Protein AF-A0AAJ2PC59-F1 (afdb_monomer_lite)

pLDDT: mean 90.86, std 9.33, range [48.62, 98.31]

Secondary structure (DSSP, 8-state):
--TTSSEEEEEEE-SS-EEEEEEEGGGGGGGTT--TT--EEEEEEEEEETTEEEEEEEEEEE--HHHHHHHHHHHHHHHHHHHHHS----THHHHHHHHHHH-SSS-EEHHHHHHHH-S-HHHHHHHHHHHHHTTSEEEEETTEEEE--

Foldseek 3Di:
DDPVLAKDWDWDDLPPDIAIAIEGDPRSVQCPPDDPPFDKDFDFDWDDDPRHTHTHTPHMDGDDPVVSVVVVVVVVVVVVVVVVVPPLPQCLVVLLVVQVVPCPPFADAVVVVCVVPVDDPVSVVVSVVVCVVVQQWDDPDVRGIHGDD

Radius of gyration: 25.9 Å; chains: 1; bounding box: 59×26×62 Å

Sequence (149 aa):
ISEDMKYGFIVVNDITESIRVKFFNEDVELIKDLQKGDIVTVIGKVREYSGEIYVVGEAVSVVSFETELRRKKEAIEFIKKFSTTKKEVDYKQPILRFIKEMDDGNGVDIGKIIESFQIPLSFIDKAISELLEEKKIIEILPSVYKVNA

Structure (mmCIF, N/CA/C/O backbone):
data_AF-A0AAJ2PC59-F1
#
_entry.id   AF-A0AAJ2PC59-F1
#
loop_
_atom_site.group_PDB
_atom_site.id
_atom_site.type_symbol
_atom_site.label_atom_id
_atom_site.label_alt_id
_atom_site.label_comp_id
_atom_site.label_asym_id
_atom_site.label_entity_id
_atom_site.label_seq_id
_atom_site.pdbx_PDB_ins_code
_atom_site.Cartn_x
_atom_site.Cartn_y
_atom_site.Cartn_z
_atom_site.occupancy
_atom_site.B_iso_or_equiv
_atom_site.auth_seq_id
_atom_site.auth_comp_id
_atom_site.auth_asym_id
_atom_site.auth_atom_id
_atom_site.pdbx_PDB_model_num
ATOM 1 N N . ILE A 1 1 ? -21.974 0.003 12.532 1.00 90.19 1 ILE A N 1
ATOM 2 C CA . ILE A 1 1 ? -21.946 -1.252 13.318 1.00 90.19 1 ILE A CA 1
ATOM 3 C C . ILE A 1 1 ? -23.339 -1.875 13.222 1.00 90.19 1 ILE A C 1
ATOM 5 O O . ILE A 1 1 ? -24.291 -1.109 13.111 1.00 90.19 1 ILE A O 1
ATOM 9 N N . SER A 1 2 ? -23.457 -3.201 13.128 1.00 93.44 2 SER A N 1
ATOM 10 C CA . SER A 1 2 ? -24.741 -3.914 13.084 1.00 93.44 2 SER A CA 1
ATOM 11 C C . SER A 1 2 ? -25.448 -3.874 14.441 1.00 93.44 2 SER A C 1
ATOM 13 O O . SER A 1 2 ? -24.803 -3.721 15.473 1.00 93.44 2 SER A O 1
ATOM 15 N N . GLU A 1 3 ? -26.775 -4.026 14.450 1.00 90.50 3 GLU A N 1
ATOM 16 C CA . GLU A 1 3 ? -27.579 -3.985 15.685 1.00 90.50 3 GLU A CA 1
ATOM 17 C C . GLU A 1 3 ? -27.216 -5.098 16.678 1.00 90.50 3 GLU A C 1
ATOM 19 O O . GLU A 1 3 ? -27.266 -4.896 17.886 1.00 90.50 3 GLU A O 1
ATOM 24 N N . ASP A 1 4 ? -26.811 -6.265 16.175 1.00 92.75 4 ASP A N 1
ATOM 25 C CA . ASP A 1 4 ? -26.402 -7.416 16.983 1.00 92.75 4 ASP A CA 1
ATOM 26 C C . ASP A 1 4 ? -24.939 -7.356 17.452 1.00 92.75 4 ASP A C 1
ATOM 28 O O . ASP A 1 4 ? -24.463 -8.310 18.067 1.00 92.75 4 ASP A O 1
ATOM 32 N N . MET A 1 5 ? -24.221 -6.267 17.144 1.00 91.50 5 MET A N 1
ATOM 33 C CA . MET A 1 5 ? -22.796 -6.070 17.440 1.00 91.50 5 MET A CA 1
ATOM 34 C C . MET A 1 5 ? -21.875 -7.171 16.885 1.00 91.50 5 MET A C 1
ATOM 36 O O . MET A 1 5 ? -20.722 -7.266 17.289 1.00 91.50 5 MET A O 1
ATOM 40 N N . LYS A 1 6 ? -22.335 -7.993 15.930 1.00 95.06 6 LYS A N 1
ATOM 41 C CA . LYS A 1 6 ? -21.512 -9.057 15.325 1.00 95.06 6 LYS A CA 1
ATOM 42 C C . LYS A 1 6 ? -20.738 -8.613 14.099 1.00 95.06 6 LYS A C 1
ATOM 44 O O . LYS A 1 6 ? -19.865 -9.343 13.632 1.00 95.06 6 LYS A O 1
ATOM 49 N N . TYR A 1 7 ? -21.063 -7.454 13.541 1.00 97.12 7 TYR A N 1
ATOM 50 C CA . TYR A 1 7 ? -20.392 -6.940 12.363 1.00 97.12 7 TYR A CA 1
ATOM 51 C C . TYR A 1 7 ? -20.225 -5.427 12.424 1.00 97.12 7 TYR A C 1
ATOM 53 O O . TYR A 1 7 ? -21.150 -4.655 12.673 1.00 97.12 7 TYR A O 1
ATOM 61 N N . GLY A 1 8 ? -19.023 -4.976 12.111 1.00 97.12 8 GLY A N 1
ATOM 62 C CA . GLY A 1 8 ? -18.695 -3.570 12.008 1.00 97.12 8 GLY A CA 1
ATOM 63 C C . GLY A 1 8 ? -17.683 -3.355 10.904 1.00 97.12 8 GLY A C 1
ATOM 64 O O . GLY A 1 8 ? -16.930 -4.252 10.536 1.00 97.12 8 GLY A O 1
ATOM 65 N N . PHE A 1 9 ? -17.662 -2.152 10.348 1.00 97.88 9 PHE A N 1
ATOM 66 C CA . PHE A 1 9 ? -16.562 -1.755 9.493 1.00 97.88 9 PHE A CA 1
ATOM 67 C C . PHE A 1 9 ? -16.304 -0.264 9.626 1.00 97.88 9 PHE A C 1
ATOM 69 O O . PHE A 1 9 ? -17.222 0.515 9.893 1.00 97.88 9 PHE A O 1
ATOM 76 N N . ILE A 1 10 ? -15.056 0.108 9.378 1.00 98.00 10 ILE A N 1
ATOM 77 C CA . ILE A 1 10 ? -14.641 1.484 9.126 1.00 98.00 10 ILE A CA 1
ATOM 78 C C . ILE A 1 10 ? -14.068 1.572 7.712 1.00 98.00 10 ILE A C 1
ATOM 80 O O . ILE A 1 10 ? -13.690 0.563 7.109 1.00 98.00 10 ILE A O 1
ATOM 84 N N . VAL A 1 11 ? -14.024 2.784 7.171 1.00 97.69 11 VAL A N 1
ATOM 85 C CA . VAL A 1 11 ? -13.357 3.078 5.901 1.00 97.69 11 VAL A CA 1
ATOM 86 C C . VAL A 1 11 ? -12.161 3.957 6.221 1.00 97.69 11 VAL A C 1
ATOM 88 O O . VAL A 1 11 ? -12.331 5.040 6.776 1.00 97.69 11 VAL A O 1
ATOM 91 N N . VAL A 1 12 ? -10.967 3.472 5.898 1.00 96.94 12 VAL A N 1
ATOM 92 C CA . VAL A 1 12 ? -9.705 4.180 6.135 1.00 96.94 12 VAL A CA 1
ATOM 93 C C . VAL A 1 12 ? -9.196 4.704 4.803 1.00 96.94 12 VAL A C 1
ATOM 95 O O . VAL A 1 12 ? -9.212 3.973 3.817 1.00 96.94 12 VAL A O 1
ATOM 98 N N . ASN A 1 13 ? -8.758 5.960 4.777 1.00 94.88 13 ASN A N 1
ATOM 99 C CA . ASN A 1 13 ? -8.189 6.608 3.600 1.00 94.88 13 ASN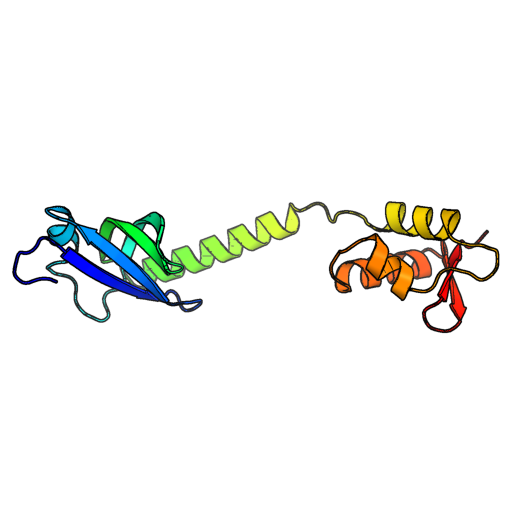 A CA 1
ATOM 100 C C . ASN A 1 13 ? -6.842 7.233 3.979 1.00 94.88 13 ASN A C 1
ATOM 102 O O . ASN A 1 13 ? -6.781 8.063 4.886 1.00 94.88 13 ASN A O 1
ATOM 106 N N . ASP A 1 14 ? -5.778 6.831 3.287 1.00 91.25 14 ASP A N 1
ATOM 107 C CA . ASP A 1 14 ? -4.406 7.298 3.521 1.00 91.25 14 ASP A CA 1
ATOM 108 C C . ASP A 1 14 ? -3.926 8.355 2.502 1.00 91.25 14 ASP A C 1
ATOM 110 O O . ASP A 1 14 ? -2.771 8.799 2.560 1.00 91.25 14 ASP A O 1
ATOM 114 N N . ILE A 1 15 ? -4.848 8.826 1.650 1.00 87.19 15 ILE A N 1
ATOM 115 C CA . ILE A 1 15 ? -4.714 9.714 0.480 1.00 87.19 15 ILE A CA 1
ATOM 116 C C . ILE A 1 15 ? -4.428 8.964 -0.833 1.00 87.19 15 ILE A C 1
ATOM 118 O O . ILE A 1 15 ? -4.656 9.527 -1.903 1.00 87.19 15 ILE A O 1
ATOM 122 N N . THR A 1 16 ? -3.992 7.702 -0.795 1.00 86.44 16 THR A N 1
ATOM 123 C CA . THR A 1 16 ? -3.781 6.911 -2.021 1.00 86.44 16 THR A CA 1
ATOM 124 C C . THR A 1 16 ? -5.079 6.272 -2.493 1.00 86.44 16 THR A C 1
ATOM 126 O O . THR A 1 16 ? -5.488 6.462 -3.637 1.00 86.44 16 THR A O 1
ATOM 129 N N . GLU A 1 17 ? -5.769 5.588 -1.586 1.00 91.44 17 GLU A N 1
ATOM 130 C CA . GLU A 1 17 ? -7.059 4.958 -1.823 1.00 91.44 17 GLU A CA 1
ATOM 131 C C . GLU A 1 17 ? -7.809 4.804 -0.492 1.00 91.44 17 GLU A C 1
ATOM 133 O O . GLU A 1 17 ? -7.276 5.053 0.592 1.00 91.44 17 GLU A O 1
ATOM 138 N N . SER A 1 18 ? -9.085 4.433 -0.563 1.00 95.31 18 SER A N 1
ATOM 139 C CA . SER A 1 18 ? -9.864 4.056 0.614 1.00 95.31 18 SER A CA 1
ATOM 140 C C . SER A 1 18 ? -10.026 2.545 0.678 1.00 95.31 18 SER A C 1
ATOM 142 O O . SER A 1 18 ? -10.411 1.929 -0.310 1.00 95.31 18 SER A O 1
ATOM 144 N N . ILE A 1 19 ? -9.821 1.956 1.854 1.00 97.31 19 ILE A N 1
ATOM 145 C CA . ILE A 1 19 ? -10.034 0.526 2.084 1.00 97.31 19 ILE A CA 1
ATOM 146 C C . ILE A 1 19 ? -11.016 0.296 3.229 1.00 97.31 19 ILE A C 1
ATOM 148 O O . ILE A 1 19 ? -11.043 1.024 4.227 1.00 97.31 19 ILE A O 1
ATOM 152 N N . ARG A 1 20 ? -11.847 -0.739 3.084 1.00 98.00 20 ARG A N 1
ATOM 153 C CA . ARG A 1 20 ? -12.757 -1.175 4.140 1.00 98.00 20 ARG A CA 1
ATOM 154 C C . ARG A 1 20 ? -12.012 -2.079 5.117 1.00 98.00 20 ARG A C 1
ATOM 156 O O . ARG A 1 20 ? -11.432 -3.089 4.721 1.00 98.00 20 ARG A O 1
ATOM 163 N N . VAL A 1 21 ? -12.096 -1.747 6.399 1.00 98.31 21 VAL A N 1
ATOM 164 C CA . VAL A 1 21 ? -11.617 -2.599 7.488 1.00 98.31 21 VAL A CA 1
ATOM 165 C C . VAL A 1 21 ? -12.834 -3.183 8.191 1.00 98.31 21 VAL A C 1
ATOM 167 O O . VAL A 1 21 ? -13.635 -2.436 8.750 1.00 98.31 21 VAL A O 1
ATOM 170 N N . LYS A 1 22 ? -13.000 -4.503 8.113 1.00 98.19 22 LYS A N 1
ATOM 171 C CA . LYS A 1 22 ? -14.128 -5.261 8.664 1.00 98.19 22 LYS A CA 1
ATOM 172 C C . LYS A 1 22 ? -13.736 -5.889 10.005 1.00 98.19 22 LYS A C 1
ATOM 174 O O . LYS A 1 22 ? -12.629 -6.406 10.142 1.00 98.19 22 LYS A O 1
ATOM 179 N N . PHE A 1 23 ? -14.671 -5.869 10.944 1.00 98.06 23 PHE A N 1
ATOM 180 C CA . PHE A 1 23 ? -14.572 -6.423 12.294 1.00 98.06 23 PHE A CA 1
ATOM 181 C C . PHE A 1 23 ? -15.765 -7.346 12.524 1.00 98.06 23 PHE A C 1
ATOM 183 O O . PHE A 1 23 ? -16.880 -7.042 12.081 1.00 98.06 23 PHE A O 1
ATOM 190 N N . PHE A 1 24 ? -15.528 -8.470 13.190 1.00 96.62 24 PHE A N 1
ATOM 191 C CA . PHE A 1 24 ? -16.528 -9.510 13.405 1.00 96.62 24 PHE A CA 1
ATOM 192 C C . PHE A 1 24 ? -16.611 -9.861 14.888 1.00 96.62 24 PHE A C 1
ATOM 194 O O . PHE A 1 24 ? -15.594 -9.882 15.571 1.00 96.62 24 PHE A O 1
ATOM 201 N N . ASN A 1 25 ? -17.814 -10.186 15.357 1.00 95.88 25 ASN A N 1
ATOM 202 C CA . ASN A 1 25 ? -18.089 -10.591 16.736 1.00 95.88 25 ASN A CA 1
ATOM 203 C C . ASN A 1 25 ? -17.476 -9.613 17.759 1.00 95.88 25 ASN A C 1
ATOM 205 O O . ASN A 1 25 ? -17.695 -8.409 17.662 1.00 95.88 25 ASN A O 1
ATOM 209 N N . GLU A 1 26 ? -16.705 -10.116 18.722 1.00 94.94 26 GLU A N 1
ATOM 210 C CA . GLU A 1 26 ? -16.058 -9.328 19.769 1.00 94.94 26 GLU A CA 1
ATOM 211 C C . GLU A 1 26 ? -15.141 -8.213 19.240 1.00 94.94 26 GLU A C 1
ATOM 213 O O . GLU A 1 26 ? -15.031 -7.171 19.885 1.00 94.94 26 GLU A O 1
ATOM 218 N N . ASP A 1 27 ? -14.552 -8.356 18.046 1.00 96.44 27 ASP A N 1
ATOM 219 C CA . ASP A 1 27 ? -13.639 -7.353 17.482 1.00 96.44 27 ASP A CA 1
ATOM 220 C C . ASP A 1 27 ? -14.358 -6.052 17.095 1.00 96.44 27 ASP A C 1
ATOM 222 O O . ASP A 1 27 ? -13.724 -5.014 16.895 1.00 96.44 27 ASP A O 1
ATOM 226 N N . VAL A 1 28 ? -15.691 -6.068 17.005 1.00 97.06 28 VAL A N 1
ATOM 227 C CA . VAL A 1 28 ? -16.501 -4.862 16.779 1.00 97.06 28 VAL A CA 1
ATOM 228 C C . VAL A 1 28 ? -16.316 -3.845 17.912 1.00 97.06 28 VAL A C 1
ATOM 230 O O . VAL A 1 28 ? -16.382 -2.637 17.673 1.00 97.06 28 VAL A O 1
ATOM 233 N N . GLU A 1 29 ? -16.001 -4.307 19.123 1.00 95.81 29 GLU A N 1
ATOM 234 C CA . GLU A 1 29 ? -15.703 -3.444 20.269 1.00 95.81 29 GLU A CA 1
ATOM 235 C C . GLU A 1 29 ? -14.463 -2.564 20.047 1.00 95.81 29 GLU A C 1
ATOM 237 O O . GLU A 1 29 ? -14.377 -1.484 20.626 1.00 95.81 29 GLU A O 1
ATOM 242 N N . LEU A 1 30 ? -13.533 -2.955 19.165 1.00 96.44 30 LEU A N 1
ATOM 243 C CA . LEU A 1 30 ? -12.330 -2.169 18.853 1.00 96.44 30 LEU A CA 1
ATOM 244 C C . LEU A 1 30 ? -12.641 -0.834 18.165 1.00 96.44 30 LEU A C 1
ATOM 246 O O . LEU A 1 30 ? -11.789 0.054 18.128 1.00 96.44 30 LEU A O 1
ATOM 250 N N . ILE A 1 31 ? -13.838 -0.699 17.590 1.00 97.19 31 ILE A N 1
ATOM 251 C CA . ILE A 1 31 ? -14.233 0.470 16.800 1.00 97.19 31 ILE A CA 1
ATOM 252 C C . ILE A 1 31 ? -15.451 1.209 17.358 1.00 97.19 31 ILE A C 1
ATOM 254 O O . ILE A 1 31 ? -15.902 2.165 16.730 1.00 97.19 31 ILE A O 1
ATOM 258 N N . LYS A 1 32 ? -16.002 0.791 18.506 1.00 95.31 32 LYS A N 1
ATOM 259 C CA . LYS A 1 32 ? -17.259 1.358 19.030 1.00 95.31 32 LYS A CA 1
ATOM 260 C C . LYS A 1 32 ? -17.175 2.854 19.345 1.00 95.31 32 LYS A C 1
ATOM 262 O O . LYS A 1 32 ? -18.156 3.566 19.163 1.00 95.31 32 LYS A O 1
ATOM 267 N N . ASP A 1 33 ? -16.005 3.304 19.797 1.00 95.75 33 ASP A N 1
ATOM 268 C CA . ASP A 1 33 ? -15.775 4.668 20.281 1.00 95.75 33 ASP A CA 1
ATOM 269 C C . ASP A 1 33 ? -15.151 5.560 19.197 1.00 95.75 33 ASP A C 1
ATOM 271 O O . ASP A 1 33 ? -14.924 6.747 19.428 1.00 95.75 33 ASP A O 1
ATOM 275 N N . LEU A 1 34 ? -14.875 5.004 18.011 1.00 97.06 34 LEU A N 1
ATOM 276 C CA . LEU A 1 34 ? -14.297 5.758 16.905 1.00 97.06 34 LEU A CA 1
ATOM 277 C C . LEU A 1 34 ? -15.310 6.725 16.307 1.00 97.06 34 LEU A C 1
ATOM 279 O O . LEU A 1 34 ? -16.472 6.393 16.058 1.00 97.06 34 LEU A O 1
ATOM 283 N N . GLN A 1 35 ? -14.822 7.912 15.982 1.00 96.38 35 GLN A N 1
ATOM 284 C CA . GLN A 1 35 ? -15.581 8.967 15.344 1.00 96.38 35 GLN A CA 1
ATOM 285 C C . GLN A 1 35 ? -15.062 9.236 13.934 1.00 96.38 35 GLN A C 1
ATOM 287 O O . GLN A 1 35 ? -13.905 9.002 13.576 1.00 96.38 35 GLN A O 1
ATOM 292 N N . LYS A 1 36 ? -15.948 9.759 13.083 1.00 96.12 36 LYS A N 1
ATOM 293 C CA . LYS A 1 36 ? -15.548 10.196 11.747 1.00 96.12 36 LYS A CA 1
ATOM 294 C C . LYS A 1 36 ? -14.548 11.348 11.878 1.00 96.12 36 LYS A C 1
ATOM 296 O O . LYS A 1 36 ? -14.888 12.391 12.424 1.00 96.12 36 LYS A O 1
ATOM 301 N N . GLY A 1 37 ? -13.370 11.176 11.286 1.00 95.56 37 GLY A N 1
ATOM 302 C CA . GLY A 1 37 ? -12.281 12.153 11.340 1.00 95.56 37 GLY A CA 1
ATOM 303 C C . GLY A 1 37 ? -11.126 11.730 12.243 1.00 95.56 37 GLY A C 1
ATOM 304 O O . GLY A 1 37 ? -10.055 12.323 12.135 1.00 95.56 37 GLY A O 1
ATOM 305 N N . ASP A 1 38 ? -11.303 10.686 13.057 1.00 97.31 38 ASP A N 1
ATOM 306 C CA . ASP A 1 38 ? -10.204 10.117 13.829 1.00 97.31 38 ASP A CA 1
ATOM 307 C C . ASP A 1 38 ? -9.110 9.594 12.898 1.00 97.31 38 ASP A C 1
ATOM 309 O O . ASP A 1 38 ? -9.365 8.874 11.927 1.00 97.31 38 ASP A O 1
ATOM 313 N N . ILE A 1 39 ? -7.867 9.946 13.219 1.00 96.75 39 ILE A N 1
ATOM 314 C CA . ILE A 1 39 ? -6.693 9.367 12.576 1.00 96.75 39 ILE A CA 1
ATOM 315 C C . ILE A 1 39 ? -6.397 8.073 13.316 1.00 96.75 39 ILE A C 1
ATOM 317 O O . ILE A 1 39 ? -6.171 8.081 14.525 1.00 96.75 39 ILE A O 1
ATOM 321 N N . VAL A 1 40 ? -6.409 6.956 12.599 1.00 96.81 40 VAL A N 1
ATOM 322 C CA . VAL A 1 40 ? -6.291 5.631 13.208 1.00 96.81 40 VAL A CA 1
ATOM 323 C C . VAL A 1 40 ? -5.114 4.851 12.646 1.00 96.81 40 VAL A C 1
ATOM 325 O O . VAL A 1 40 ? -4.788 4.929 11.465 1.00 96.81 40 VAL A O 1
ATOM 328 N N . THR A 1 41 ? -4.494 4.048 13.504 1.00 95.88 41 THR A N 1
ATOM 329 C CA . THR A 1 41 ? -3.655 2.923 13.087 1.00 95.88 41 THR A CA 1
ATOM 330 C C . THR A 1 41 ? -4.508 1.673 13.093 1.00 95.88 41 THR A C 1
ATOM 332 O O . THR A 1 41 ? -5.172 1.401 14.089 1.00 95.88 41 THR A O 1
ATOM 335 N N . VAL A 1 42 ? -4.444 0.891 12.020 1.00 96.69 42 VAL A N 1
ATOM 336 C CA . VAL A 1 42 ? -5.115 -0.405 11.928 1.00 96.69 42 VAL A CA 1
ATOM 337 C C . VAL A 1 42 ? -4.070 -1.488 11.696 1.00 96.69 42 VAL A C 1
ATOM 339 O O . VAL A 1 42 ? -3.220 -1.356 10.818 1.00 96.69 42 VAL A O 1
ATOM 342 N N . ILE A 1 43 ? -4.153 -2.566 12.468 1.00 97.50 43 ILE A N 1
ATOM 343 C CA . ILE A 1 43 ? -3.436 -3.818 12.219 1.00 97.50 43 ILE A CA 1
ATOM 344 C C . ILE A 1 43 ? -4.476 -4.857 11.832 1.00 97.50 43 ILE A C 1
ATOM 346 O O . ILE A 1 43 ? -5.526 -4.952 12.465 1.00 97.50 43 ILE A O 1
ATOM 350 N N . GLY A 1 44 ? -4.197 -5.625 10.786 1.00 97.50 44 GLY A N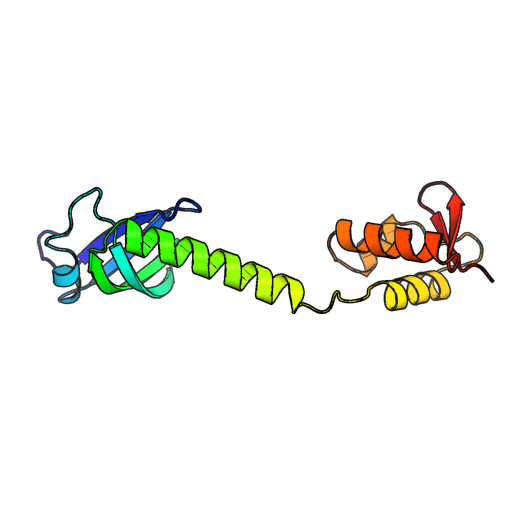 1
ATOM 351 C CA . GLY A 1 44 ? -5.120 -6.642 10.321 1.00 97.50 44 GLY A CA 1
ATOM 352 C C . GLY A 1 44 ? -4.581 -7.457 9.158 1.00 97.50 44 GLY A C 1
ATOM 353 O O . GLY A 1 44 ? -3.459 -7.261 8.689 1.00 97.50 44 GLY A O 1
ATOM 354 N N . LYS A 1 45 ? -5.414 -8.378 8.679 1.00 98.00 45 LYS A N 1
ATOM 355 C CA . LYS A 1 45 ? -5.094 -9.290 7.577 1.00 98.00 45 LYS A CA 1
ATOM 356 C C . LYS A 1 45 ? -5.820 -8.864 6.312 1.00 98.00 45 LYS A C 1
ATOM 358 O O . LYS A 1 45 ? -7.044 -8.748 6.316 1.00 98.00 45 LYS A O 1
ATOM 363 N N . VAL A 1 46 ? -5.075 -8.695 5.223 1.00 98.00 46 VAL A N 1
ATOM 364 C CA . VAL A 1 46 ? -5.654 -8.475 3.892 1.00 98.00 46 VAL A CA 1
ATOM 365 C C . VAL A 1 46 ? -6.388 -9.741 3.451 1.00 98.00 46 VAL A C 1
ATOM 367 O O . VAL A 1 46 ? -5.888 -10.858 3.613 1.00 98.00 46 VAL A O 1
ATOM 370 N N . ARG A 1 47 ? -7.593 -9.569 2.918 1.00 97.56 47 ARG A N 1
ATOM 371 C CA . ARG A 1 47 ? -8.450 -10.624 2.384 1.00 97.56 47 ARG A CA 1
ATOM 372 C C . ARG A 1 47 ? -9.065 -10.162 1.072 1.00 97.56 47 ARG A C 1
ATOM 374 O O . ARG A 1 47 ? -9.236 -8.968 0.847 1.00 97.56 47 ARG A O 1
ATOM 381 N N . GLU A 1 48 ? -9.439 -11.130 0.251 1.00 97.06 48 GLU A N 1
ATOM 382 C CA . GLU A 1 48 ? -10.230 -10.911 -0.950 1.00 97.06 48 GLU A CA 1
ATOM 383 C C . GLU A 1 48 ? -11.445 -11.835 -0.910 1.00 97.06 48 GLU A C 1
ATOM 385 O O . GLU A 1 48 ? -11.324 -13.022 -0.596 1.00 97.06 48 GLU A O 1
ATOM 390 N N . TYR A 1 49 ? -12.623 -11.291 -1.196 1.00 94.25 49 TYR A N 1
ATOM 391 C CA . TYR A 1 49 ? -13.838 -12.082 -1.332 1.00 94.25 49 TYR A CA 1
ATOM 392 C C . TYR A 1 49 ? -14.751 -11.460 -2.378 1.00 94.25 49 TYR A C 1
ATOM 394 O O . TYR A 1 49 ? -15.087 -10.282 -2.288 1.00 94.25 49 TYR A O 1
ATOM 402 N N . SER A 1 50 ? -15.177 -12.262 -3.357 1.00 95.19 50 SER A N 1
ATOM 403 C CA . SER A 1 50 ? -16.051 -11.811 -4.452 1.00 95.19 50 SER A CA 1
ATOM 404 C C . SER A 1 50 ? -15.532 -10.549 -5.169 1.00 95.19 50 SER A C 1
ATOM 406 O O . SER A 1 50 ? -16.315 -9.674 -5.526 1.00 95.19 50 SER A O 1
ATOM 408 N N . GLY A 1 51 ? -14.209 -10.440 -5.344 1.00 94.62 51 GLY A N 1
ATOM 409 C CA . GLY A 1 51 ? -13.545 -9.302 -5.991 1.00 94.62 51 GLY A CA 1
ATOM 410 C C . GLY A 1 51 ? -13.366 -8.052 -5.117 1.00 94.62 51 GLY A C 1
ATOM 411 O O . GLY A 1 51 ? -12.785 -7.076 -5.580 1.00 94.62 51 GLY A O 1
ATOM 412 N N . GLU A 1 52 ? -13.827 -8.051 -3.862 1.00 95.38 52 GLU A N 1
ATOM 413 C CA . GLU A 1 52 ? -13.530 -6.978 -2.905 1.00 95.38 52 GLU A CA 1
ATOM 414 C C . GLU A 1 52 ? -12.250 -7.312 -2.131 1.00 95.38 52 GLU A C 1
ATOM 416 O O . GLU A 1 52 ? -12.207 -8.319 -1.418 1.00 95.38 52 GLU A O 1
ATOM 421 N N . ILE A 1 53 ? -11.243 -6.436 -2.207 1.00 97.50 53 ILE A N 1
ATOM 422 C CA . ILE A 1 53 ? -10.080 -6.450 -1.310 1.00 97.50 53 ILE A CA 1
ATOM 423 C C . ILE A 1 53 ? -10.423 -5.638 -0.058 1.00 97.50 53 ILE A C 1
ATOM 425 O O . ILE A 1 53 ? -10.827 -4.478 -0.138 1.00 97.50 53 ILE A O 1
ATOM 429 N N . TYR A 1 54 ? -10.264 -6.244 1.114 1.00 97.50 54 TYR A N 1
ATOM 430 C CA . TYR A 1 54 ? -10.545 -5.611 2.401 1.00 97.50 54 TYR A CA 1
ATOM 431 C C . TYR A 1 54 ? -9.561 -6.085 3.471 1.00 97.50 54 TYR A C 1
ATOM 433 O O . TYR A 1 54 ? -8.825 -7.056 3.291 1.00 97.50 54 TYR A O 1
ATOM 441 N N . VAL A 1 55 ? -9.559 -5.408 4.616 1.00 98.25 55 VAL A N 1
ATOM 442 C CA . VAL A 1 55 ? -8.769 -5.810 5.786 1.00 98.25 55 VAL A CA 1
ATOM 443 C C . VAL A 1 55 ? -9.704 -6.378 6.845 1.00 98.25 55 VAL A C 1
ATOM 445 O O . VAL A 1 55 ? -10.737 -5.786 7.137 1.00 98.25 55 VAL A O 1
ATOM 448 N N . VAL A 1 56 ? -9.352 -7.518 7.433 1.00 98.31 56 VAL A N 1
ATOM 449 C CA . VAL A 1 56 ? -9.937 -7.976 8.701 1.00 98.31 56 VAL A CA 1
ATOM 450 C C . VAL A 1 56 ? -9.109 -7.362 9.817 1.00 98.31 56 VAL A C 1
ATOM 452 O O . VAL A 1 56 ? -7.929 -7.696 9.937 1.00 98.31 56 VAL A O 1
ATOM 455 N N . GLY A 1 57 ? -9.688 -6.421 10.559 1.00 97.75 57 GLY A N 1
ATOM 456 C CA . GLY A 1 57 ? -8.986 -5.712 11.625 1.00 97.75 57 GLY A CA 1
ATOM 457 C C . GLY A 1 57 ? -8.795 -6.592 12.860 1.00 97.75 57 GLY A C 1
ATOM 458 O O . GLY A 1 57 ? -9.717 -7.285 13.265 1.00 97.75 57 GLY A O 1
ATOM 459 N N . GLU A 1 58 ? -7.599 -6.546 13.441 1.00 97.31 58 GLU A N 1
ATOM 460 C CA . GLU A 1 58 ? -7.211 -7.258 14.670 1.00 97.31 58 GLU A CA 1
ATOM 461 C C . GLU A 1 58 ? -6.839 -6.280 15.797 1.00 97.31 58 GLU A C 1
ATOM 463 O O . GLU A 1 58 ? -6.931 -6.612 16.974 1.00 97.31 58 GLU A O 1
ATOM 468 N N . ALA A 1 59 ? -6.419 -5.058 15.454 1.00 96.81 59 ALA A N 1
ATOM 469 C CA . ALA A 1 59 ? -6.229 -3.978 16.415 1.00 96.81 59 ALA A CA 1
ATOM 470 C C . ALA A 1 59 ? -6.461 -2.617 15.755 1.00 96.81 59 ALA A C 1
ATOM 472 O O . ALA A 1 59 ? -6.082 -2.404 14.599 1.00 96.81 59 ALA A O 1
ATOM 473 N N . VAL A 1 60 ? -7.038 -1.683 16.512 1.00 97.38 60 VAL A N 1
ATOM 474 C CA . VAL A 1 60 ? -7.211 -0.287 16.099 1.00 97.38 60 VAL A CA 1
ATOM 475 C C . VAL A 1 60 ? -6.816 0.635 17.240 1.00 97.38 60 VAL A C 1
ATOM 477 O O . VAL A 1 60 ? -7.134 0.372 18.397 1.00 97.38 60 VAL A O 1
ATOM 480 N N . SER A 1 61 ? -6.120 1.720 16.922 1.00 96.62 61 SER A N 1
ATOM 481 C CA . SER A 1 61 ? -5.838 2.787 17.879 1.00 96.62 61 SER A CA 1
ATOM 482 C C . SER A 1 61 ? -5.955 4.154 17.227 1.00 96.62 61 SER A C 1
ATOM 484 O O . SER A 1 61 ? -5.492 4.356 16.103 1.00 96.62 61 SER A O 1
ATOM 486 N N . VAL A 1 62 ? -6.550 5.107 17.945 1.00 97.31 62 VAL A N 1
ATOM 487 C CA . VAL A 1 62 ? -6.514 6.522 17.561 1.00 97.31 62 VAL A CA 1
ATOM 488 C C . VAL A 1 62 ? -5.098 7.047 17.783 1.00 97.31 62 VAL A C 1
ATOM 490 O O . VAL A 1 62 ? -4.467 6.760 18.802 1.00 97.31 62 VAL A O 1
ATOM 493 N N . VAL A 1 63 ? -4.580 7.801 16.820 1.00 96.56 63 VAL A N 1
ATOM 494 C CA . VAL A 1 63 ? -3.240 8.390 16.856 1.00 96.56 63 VAL A CA 1
ATOM 495 C C . VAL A 1 63 ? -3.284 9.878 16.539 1.00 96.56 63 VAL A C 1
ATOM 497 O O . VAL A 1 63 ? -4.238 10.387 15.957 1.00 96.56 63 VAL A O 1
ATOM 500 N N . SER A 1 64 ? -2.230 10.590 16.930 1.00 96.19 64 SER A N 1
ATOM 501 C CA . SER A 1 64 ? -2.104 12.015 16.642 1.00 96.19 64 SER A CA 1
ATOM 502 C C . SER A 1 64 ? -1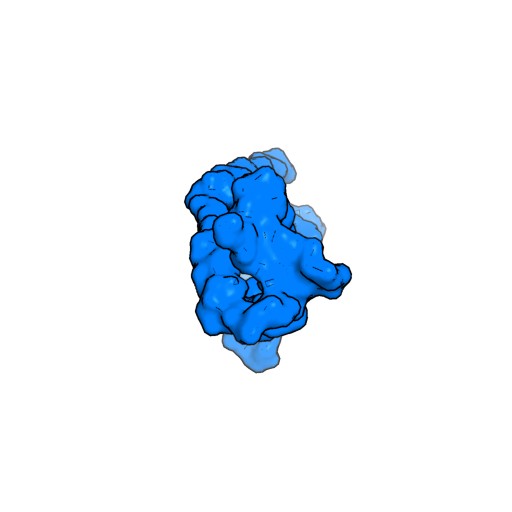.665 12.273 15.196 1.00 96.19 64 SER A C 1
ATOM 504 O O . SER A 1 64 ? -1.033 11.426 14.553 1.00 96.19 64 SER A O 1
ATOM 506 N N . PHE A 1 65 ? -1.935 13.481 14.702 1.00 93.69 65 PHE A N 1
ATOM 507 C CA . PHE A 1 65 ? -1.499 13.918 13.375 1.00 93.69 65 PHE A CA 1
ATOM 508 C C . PHE A 1 65 ? 0.031 13.891 13.219 1.00 93.69 65 PHE A C 1
ATOM 510 O O . PHE A 1 65 ? 0.544 13.486 12.177 1.00 93.69 65 PHE A O 1
ATOM 517 N N . GLU A 1 66 ? 0.781 14.255 14.262 1.00 95.50 66 GLU A N 1
ATOM 518 C CA . GLU A 1 66 ? 2.248 14.225 14.256 1.00 95.50 66 GLU A CA 1
ATOM 519 C C . GLU A 1 66 ? 2.783 12.800 14.073 1.00 95.50 66 GLU A C 1
ATOM 521 O O . GLU A 1 66 ? 3.776 12.588 13.373 1.00 95.50 66 GLU A O 1
ATOM 526 N N . THR A 1 67 ? 2.110 11.815 14.677 1.00 93.94 67 THR A N 1
ATOM 527 C CA . THR A 1 67 ? 2.468 10.399 14.536 1.00 93.94 67 THR A CA 1
ATOM 528 C C . THR A 1 67 ? 2.300 9.940 13.092 1.00 93.94 67 THR A C 1
ATOM 530 O O . THR A 1 67 ? 3.191 9.290 12.543 1.00 93.94 67 THR A O 1
ATOM 533 N N . GLU A 1 68 ? 1.188 10.316 12.462 1.00 91.94 68 GLU A N 1
ATOM 534 C CA . GLU A 1 68 ? 0.917 9.995 11.063 1.00 91.94 68 GLU A CA 1
ATOM 535 C C . GLU A 1 68 ? 1.912 10.679 10.115 1.00 91.94 68 GLU A C 1
ATOM 537 O O . GLU A 1 68 ? 2.480 10.042 9.226 1.00 91.94 68 GLU A O 1
ATOM 542 N N . LEU A 1 69 ? 2.226 11.956 10.355 1.00 92.12 69 LEU A N 1
ATOM 543 C CA . LEU A 1 69 ? 3.213 12.690 9.565 1.00 92.12 69 LEU A CA 1
ATOM 544 C C . LEU A 1 69 ? 4.603 12.041 9.636 1.00 92.12 69 LEU A C 1
ATOM 546 O O . LEU A 1 69 ? 5.288 11.912 8.615 1.00 92.12 69 LEU A O 1
ATOM 550 N N . A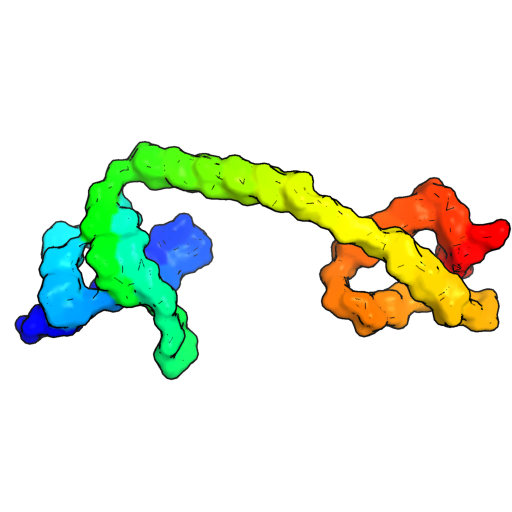RG A 1 70 ? 5.011 11.591 10.829 1.00 93.81 70 ARG A N 1
ATOM 551 C CA . ARG A 1 70 ? 6.274 10.870 11.019 1.00 93.81 70 ARG A CA 1
ATOM 552 C C . ARG A 1 70 ? 6.308 9.581 10.199 1.00 93.81 70 ARG A C 1
ATOM 554 O O . ARG A 1 70 ? 7.294 9.343 9.507 1.00 93.81 70 ARG A O 1
ATOM 561 N N . ARG A 1 71 ? 5.228 8.797 10.206 1.00 90.31 71 ARG A N 1
ATOM 562 C CA . ARG A 1 71 ? 5.133 7.563 9.408 1.00 90.31 71 ARG A CA 1
ATOM 563 C C . ARG A 1 71 ? 5.219 7.825 7.914 1.00 90.31 71 ARG A C 1
ATOM 565 O O . ARG A 1 71 ? 5.948 7.117 7.226 1.00 90.31 71 ARG A O 1
ATOM 572 N N . LYS A 1 72 ? 4.544 8.861 7.407 1.00 90.38 72 LYS A N 1
ATOM 573 C CA . LYS A 1 72 ? 4.648 9.235 5.986 1.00 90.38 72 LYS A CA 1
ATOM 574 C C . LYS A 1 72 ? 6.085 9.580 5.601 1.00 90.38 72 LYS A C 1
ATOM 576 O O . LYS A 1 72 ? 6.561 9.149 4.552 1.00 90.38 72 LYS A O 1
ATOM 581 N N . LYS A 1 73 ? 6.805 10.300 6.466 1.00 92.88 73 LYS A N 1
ATOM 582 C CA . LYS A 1 73 ? 8.230 10.589 6.262 1.00 92.88 73 LYS A CA 1
ATOM 583 C C . LYS A 1 73 ? 9.076 9.309 6.245 1.00 92.88 73 LYS A C 1
ATOM 585 O O . LYS A 1 73 ? 9.845 9.117 5.306 1.00 92.88 73 LYS A O 1
ATOM 590 N N . GLU A 1 74 ? 8.898 8.430 7.232 1.00 92.06 74 GLU A N 1
ATOM 591 C CA . GLU A 1 74 ? 9.605 7.143 7.324 1.00 92.06 74 GLU A CA 1
ATOM 592 C C . GLU A 1 74 ? 9.338 6.260 6.089 1.00 92.06 74 GLU A C 1
ATOM 594 O O . GLU A 1 74 ? 10.271 5.687 5.529 1.00 92.06 74 GLU A O 1
ATOM 599 N N . ALA A 1 75 ? 8.096 6.210 5.596 1.00 88.25 75 ALA A N 1
ATOM 600 C CA . ALA A 1 75 ? 7.733 5.482 4.380 1.00 88.25 75 ALA A CA 1
ATOM 601 C C . ALA A 1 75 ? 8.435 6.041 3.131 1.00 88.25 75 ALA A C 1
ATOM 603 O O . ALA A 1 75 ? 8.961 5.275 2.324 1.00 88.25 75 ALA A O 1
ATOM 604 N N . ILE A 1 76 ? 8.508 7.368 2.977 1.00 88.94 76 ILE A N 1
ATOM 605 C CA . ILE A 1 76 ? 9.236 8.007 1.868 1.00 88.94 76 ILE A CA 1
ATOM 606 C C . ILE A 1 76 ? 10.736 7.695 1.945 1.00 88.94 76 ILE A C 1
ATOM 608 O O . ILE A 1 76 ? 11.357 7.390 0.926 1.00 88.94 76 ILE A O 1
ATOM 612 N N . GLU A 1 77 ? 11.335 7.770 3.134 1.00 91.62 77 GLU A N 1
ATOM 613 C CA . GLU A 1 77 ? 12.748 7.433 3.343 1.00 91.62 77 GLU A CA 1
ATOM 614 C C . GLU A 1 77 ? 13.026 5.957 3.043 1.00 91.62 77 GLU A C 1
ATOM 616 O O . GLU A 1 77 ? 14.011 5.637 2.372 1.00 91.62 77 GLU A O 1
ATOM 621 N N . PHE A 1 78 ? 12.123 5.065 3.458 1.00 87.38 78 PHE A N 1
ATOM 622 C CA . PHE A 1 78 ? 12.168 3.650 3.114 1.00 87.38 78 PHE A CA 1
ATOM 623 C C . PHE A 1 78 ? 12.117 3.464 1.595 1.00 87.38 78 PHE A C 1
ATOM 625 O O . PHE A 1 78 ? 13.036 2.884 1.025 1.00 87.38 78 PHE A O 1
ATOM 632 N N . ILE A 1 79 ? 11.125 4.031 0.903 1.00 85.25 79 ILE A N 1
ATOM 633 C CA . ILE A 1 79 ? 11.011 3.927 -0.560 1.00 85.25 79 ILE A CA 1
ATOM 634 C C . ILE A 1 79 ? 12.283 4.432 -1.247 1.00 85.25 79 ILE A C 1
ATOM 636 O O . ILE A 1 79 ? 12.790 3.746 -2.128 1.00 85.25 79 ILE A O 1
ATOM 640 N N . LYS A 1 80 ? 12.849 5.569 -0.819 1.00 84.50 80 LYS A N 1
ATOM 641 C CA . LYS A 1 80 ? 14.115 6.104 -1.359 1.00 84.50 80 LYS A CA 1
ATOM 642 C C . LYS A 1 80 ? 15.294 5.155 -1.157 1.00 84.50 80 LYS A C 1
ATOM 644 O O . LYS A 1 80 ? 16.124 4.994 -2.052 1.00 84.50 80 LYS A O 1
ATOM 649 N N . LYS A 1 81 ? 15.385 4.519 0.012 1.00 80.94 81 LYS A N 1
ATOM 650 C CA . LYS A 1 81 ? 16.416 3.517 0.295 1.00 80.94 81 LYS A CA 1
ATOM 651 C C . LYS A 1 81 ? 16.242 2.283 -0.594 1.00 80.94 81 LYS A C 1
ATOM 653 O O . LYS A 1 81 ? 17.214 1.776 -1.138 1.00 80.94 81 LYS A O 1
ATOM 658 N N . PHE A 1 82 ? 15.018 1.804 -0.796 1.00 69.75 82 PHE A N 1
ATOM 659 C CA . PHE A 1 82 ? 14.770 0.610 -1.612 1.00 69.75 82 PHE A CA 1
ATOM 660 C C . PHE A 1 82 ? 14.805 0.883 -3.122 1.00 69.75 82 PHE A C 1
ATOM 662 O O . PHE A 1 82 ? 15.220 0.005 -3.877 1.00 69.75 82 PHE A O 1
ATOM 669 N N . SER A 1 83 ? 14.471 2.092 -3.575 1.00 63.84 83 SER A N 1
ATOM 670 C CA . SER A 1 83 ? 14.666 2.503 -4.968 1.00 63.84 83 SER A CA 1
ATOM 671 C C . SER A 1 83 ? 16.147 2.632 -5.324 1.00 63.84 83 SER A C 1
ATOM 673 O O . SER A 1 83 ? 16.522 2.291 -6.437 1.00 63.84 83 SER A O 1
ATOM 675 N N . THR A 1 84 ? 17.001 3.021 -4.373 1.00 55.69 84 THR A N 1
ATOM 676 C CA . THR A 1 84 ? 18.463 3.022 -4.555 1.00 55.69 84 THR A CA 1
ATOM 677 C C . THR A 1 84 ? 19.106 1.639 -4.387 1.00 55.69 84 THR A C 1
ATOM 679 O O . THR A 1 84 ? 20.203 1.420 -4.893 1.00 55.69 84 THR A O 1
ATOM 682 N N . THR A 1 85 ? 18.435 0.685 -3.723 1.00 49.31 85 THR A N 1
ATOM 683 C CA . THR A 1 85 ? 18.949 -0.689 -3.51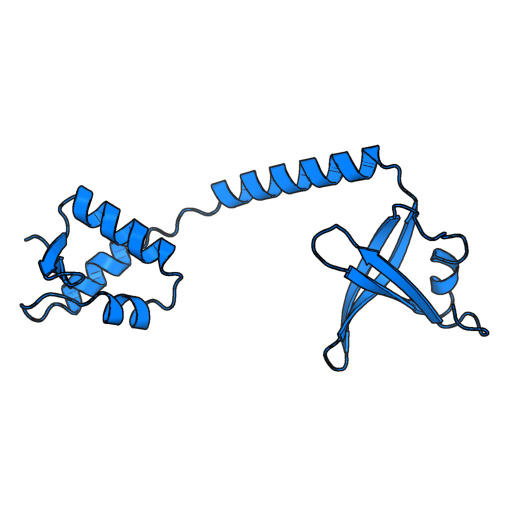4 1.00 49.31 85 THR A CA 1
ATOM 684 C C . THR A 1 85 ? 18.480 -1.685 -4.582 1.00 49.31 85 THR A C 1
ATOM 686 O O . THR A 1 85 ? 19.092 -2.745 -4.736 1.00 49.31 85 THR A O 1
ATOM 689 N N . LYS A 1 86 ? 17.447 -1.368 -5.383 1.00 50.41 86 LYS A N 1
ATOM 690 C CA . LYS A 1 86 ? 17.286 -2.024 -6.686 1.00 50.41 86 LYS A CA 1
ATOM 691 C C . LYS A 1 86 ? 18.521 -1.652 -7.498 1.00 50.41 86 LYS A C 1
ATOM 693 O O . LYS A 1 86 ? 18.572 -0.572 -8.074 1.00 50.41 86 LYS A O 1
ATOM 698 N N . LYS A 1 87 ? 19.515 -2.549 -7.532 1.00 48.62 87 LYS A N 1
ATOM 699 C CA . LYS A 1 87 ? 20.474 -2.625 -8.639 1.00 48.62 87 LYS A CA 1
ATOM 700 C C . LYS A 1 87 ? 19.643 -2.368 -9.888 1.00 48.62 87 LYS A C 1
ATOM 702 O O . LYS A 1 87 ? 18.707 -3.135 -10.129 1.00 48.62 87 LYS A O 1
ATOM 707 N N . GLU A 1 88 ? 19.903 -1.274 -10.599 1.00 58.09 88 GLU A N 1
ATOM 708 C CA . GLU A 1 88 ? 19.365 -1.137 -11.942 1.00 58.09 88 GLU A CA 1
ATOM 709 C C . GLU A 1 88 ? 19.671 -2.449 -12.638 1.00 58.09 88 GLU A C 1
ATOM 711 O O . GLU A 1 88 ? 20.829 -2.873 -12.699 1.00 58.09 88 GLU A O 1
ATOM 716 N N . VAL A 1 89 ? 18.619 -3.171 -13.015 1.00 63.19 89 VAL A N 1
ATOM 717 C CA . VAL A 1 89 ? 18.799 -4.341 -13.852 1.00 63.19 89 VAL A CA 1
ATOM 718 C C . VAL A 1 89 ? 19.360 -3.757 -15.133 1.00 63.19 89 VAL A C 1
ATOM 720 O O . VAL A 1 89 ? 18.655 -3.058 -15.854 1.00 63.19 89 VAL A O 1
ATOM 723 N N . ASP A 1 90 ? 20.666 -3.919 -15.322 1.00 77.31 90 ASP A N 1
ATOM 724 C CA . ASP A 1 90 ? 21.356 -3.379 -16.478 1.00 77.31 90 ASP A CA 1
ATOM 725 C C . ASP A 1 90 ? 20.890 -4.162 -17.706 1.00 77.31 90 ASP A C 1
ATOM 727 O O . ASP A 1 90 ? 21.385 -5.251 -18.014 1.00 77.31 90 ASP A O 1
ATOM 731 N N . TYR A 1 91 ? 19.886 -3.611 -18.384 1.00 85.81 91 TYR A N 1
ATOM 732 C CA . TYR A 1 91 ? 19.346 -4.172 -19.611 1.00 85.81 91 TYR A CA 1
ATOM 733 C C . TYR A 1 91 ? 20.267 -3.926 -20.811 1.00 85.81 91 TYR A C 1
ATOM 735 O O . TYR A 1 91 ? 20.017 -4.512 -21.862 1.00 85.81 91 TYR A O 1
ATOM 743 N N . LYS A 1 92 ? 21.374 -3.172 -20.674 1.00 89.19 92 LYS A N 1
ATOM 744 C CA . LYS A 1 92 ? 22.320 -2.950 -21.777 1.00 89.19 92 LYS A CA 1
ATOM 745 C C . LYS A 1 92 ? 22.886 -4.249 -22.310 1.00 89.19 92 LYS A C 1
ATOM 747 O O . LYS A 1 92 ? 22.887 -4.464 -23.514 1.00 89.19 92 LYS A O 1
ATOM 752 N N . GLN A 1 93 ? 23.368 -5.132 -21.435 1.00 89.25 93 GLN A N 1
ATOM 753 C CA . GLN A 1 93 ? 24.001 -6.383 -21.870 1.00 89.25 93 GLN A CA 1
ATOM 754 C C . GLN A 1 93 ? 23.005 -7.365 -22.511 1.00 89.25 93 GLN A C 1
ATOM 756 O O . GLN A 1 93 ? 23.341 -7.968 -23.531 1.00 89.25 93 GLN A O 1
ATOM 761 N N . PRO A 1 94 ? 21.795 -7.568 -21.957 1.00 91.06 94 PRO A N 1
ATOM 762 C CA . PRO A 1 94 ? 20.742 -8.311 -22.642 1.00 91.06 94 PRO A CA 1
ATOM 763 C C . PRO A 1 94 ? 20.324 -7.698 -23.986 1.00 91.06 94 PRO A C 1
ATOM 765 O O . PRO A 1 94 ? 20.307 -8.418 -24.980 1.00 91.06 94 PRO A O 1
ATOM 768 N N . ILE A 1 95 ? 20.046 -6.390 -24.045 1.00 92.81 95 ILE A N 1
ATOM 769 C CA . ILE A 1 95 ? 19.582 -5.716 -25.271 1.00 92.81 95 ILE A CA 1
ATOM 770 C C . ILE A 1 95 ? 20.675 -5.718 -26.343 1.00 92.81 95 ILE A C 1
ATOM 772 O O . ILE A 1 95 ? 20.400 -6.043 -27.491 1.00 92.81 95 ILE A O 1
ATOM 776 N N . LEU A 1 96 ? 21.932 -5.448 -25.982 1.00 92.75 96 LEU A N 1
ATOM 777 C CA . LEU A 1 96 ? 23.057 -5.504 -26.917 1.00 92.75 96 LEU A CA 1
ATOM 778 C C . LEU A 1 96 ? 23.235 -6.905 -27.516 1.00 92.75 96 LEU A C 1
ATOM 780 O O . LEU A 1 96 ? 23.472 -7.033 -28.716 1.00 92.75 96 LEU A O 1
ATOM 784 N N . ARG A 1 97 ? 23.110 -7.959 -26.695 1.00 92.56 97 ARG A N 1
ATOM 785 C CA . ARG A 1 97 ? 23.150 -9.349 -27.174 1.00 92.56 97 ARG A CA 1
ATOM 786 C C . ARG A 1 97 ? 21.989 -9.655 -28.107 1.00 92.56 97 ARG A C 1
ATOM 788 O O . ARG A 1 97 ? 22.222 -10.211 -29.170 1.00 92.56 97 ARG A O 1
ATOM 795 N N . PHE A 1 98 ? 20.784 -9.226 -27.750 1.00 93.75 98 PHE A N 1
ATOM 796 C CA . PHE A 1 98 ? 19.608 -9.401 -28.591 1.00 93.75 98 PHE A CA 1
ATOM 797 C C . PHE A 1 98 ? 19.768 -8.714 -29.952 1.00 93.75 98 PHE A C 1
ATOM 799 O O . PHE A 1 98 ? 19.545 -9.349 -30.976 1.00 93.75 98 PHE A O 1
ATOM 806 N N . ILE A 1 99 ? 20.231 -7.456 -29.984 1.00 93.06 99 ILE A N 1
ATOM 807 C CA . ILE A 1 99 ? 20.504 -6.746 -31.244 1.00 93.06 99 ILE A CA 1
ATOM 808 C C . ILE A 1 99 ? 21.546 -7.516 -32.061 1.00 93.06 99 ILE A C 1
ATOM 810 O O . ILE A 1 99 ? 21.370 -7.687 -33.259 1.00 93.06 99 ILE A O 1
ATOM 814 N N . LYS A 1 100 ? 22.602 -8.038 -31.424 1.00 92.62 100 LYS A N 1
ATOM 815 C CA . LYS A 1 100 ? 23.634 -8.832 -32.106 1.00 92.62 100 LYS A CA 1
ATOM 816 C C . LYS A 1 100 ? 23.102 -10.138 -32.706 1.00 92.62 100 LYS A C 1
ATOM 818 O O . LYS A 1 100 ? 23.561 -10.539 -33.768 1.00 92.62 100 LYS A O 1
ATOM 823 N N . GLU A 1 101 ? 22.209 -10.827 -32.002 1.00 92.88 101 GLU A N 1
ATOM 824 C CA . GLU A 1 101 ? 21.660 -12.125 -32.415 1.00 92.88 101 GLU A CA 1
ATOM 825 C C . GLU A 1 101 ? 20.562 -11.988 -33.477 1.00 92.88 101 GLU A C 1
ATOM 827 O O . GLU A 1 101 ? 20.421 -12.866 -34.324 1.00 92.88 101 GLU A O 1
ATOM 832 N N . MET A 1 102 ? 19.804 -10.890 -33.439 1.00 91.44 102 MET A N 1
ATOM 833 C CA . MET A 1 102 ? 18.656 -10.648 -34.318 1.00 91.44 102 MET A CA 1
ATOM 834 C C . MET A 1 102 ? 18.974 -9.769 -35.532 1.00 91.44 102 MET A C 1
ATOM 836 O O . MET A 1 102 ? 18.119 -9.624 -36.406 1.00 91.44 102 MET A O 1
ATOM 840 N N . ASP A 1 103 ? 20.162 -9.165 -35.591 1.00 89.94 103 ASP A N 1
ATOM 841 C CA . ASP A 1 103 ? 20.607 -8.379 -36.741 1.00 89.94 103 ASP A CA 1
ATOM 842 C C . ASP A 1 103 ? 20.947 -9.294 -37.928 1.00 89.94 103 ASP A C 1
ATOM 844 O O . ASP A 1 103 ? 21.941 -10.019 -37.926 1.00 89.94 103 ASP A O 1
ATOM 848 N N . ASP A 1 104 ? 20.117 -9.226 -38.968 1.00 86.00 104 ASP A N 1
ATOM 849 C CA . ASP A 1 104 ? 20.285 -9.942 -40.237 1.00 86.00 104 ASP A CA 1
ATOM 850 C C . ASP A 1 104 ? 21.134 -9.170 -41.268 1.00 86.00 104 ASP A C 1
ATOM 852 O O . ASP A 1 104 ? 21.268 -9.587 -42.420 1.00 86.00 104 ASP A O 1
ATOM 856 N N . GLY A 1 105 ? 21.712 -8.038 -40.862 1.00 81.94 105 GLY A N 1
ATOM 857 C CA . GLY A 1 105 ? 22.431 -7.103 -41.715 1.00 81.94 105 GLY A CA 1
ATOM 858 C C . GLY A 1 105 ? 21.731 -5.750 -41.840 1.00 81.94 105 GLY A C 1
ATOM 859 O O . GLY A 1 105 ? 22.425 -4.760 -42.097 1.00 81.94 105 GLY A O 1
ATOM 860 N N . ASN A 1 106 ? 20.419 -5.681 -41.592 1.00 86.31 106 ASN A N 1
ATOM 861 C CA . ASN A 1 106 ? 19.611 -4.460 -41.691 1.00 86.31 106 ASN A CA 1
ATOM 862 C C . ASN A 1 106 ? 19.313 -3.797 -40.337 1.00 86.31 106 ASN A C 1
ATOM 864 O O . ASN A 1 106 ? 18.550 -2.834 -40.294 1.00 86.31 106 ASN A O 1
ATOM 868 N N . GLY A 1 107 ? 19.900 -4.279 -39.240 1.00 89.81 107 GLY A N 1
ATOM 869 C CA . GLY A 1 107 ? 19.592 -3.809 -37.893 1.00 89.81 107 GLY A CA 1
ATOM 870 C C . GLY A 1 107 ? 18.261 -4.337 -37.352 1.00 89.81 107 GLY A C 1
ATOM 871 O O . GLY A 1 107 ? 17.528 -5.086 -37.996 1.00 89.81 107 GLY A O 1
ATOM 872 N N . VAL A 1 108 ? 17.960 -3.952 -36.116 1.00 94.94 108 VAL A N 1
ATOM 873 C CA . VAL A 1 108 ? 16.827 -4.445 -35.334 1.00 94.94 108 VAL A CA 1
ATOM 874 C C . VAL A 1 108 ? 15.912 -3.283 -34.967 1.00 94.94 108 VAL A C 1
ATOM 876 O O . VAL A 1 108 ? 16.342 -2.312 -34.348 1.00 94.94 108 VAL A O 1
ATOM 879 N N . ASP A 1 109 ? 14.644 -3.403 -35.355 1.00 94.19 109 ASP A N 1
ATOM 880 C CA . ASP A 1 109 ? 13.579 -2.450 -35.037 1.00 94.19 109 ASP A CA 1
ATOM 881 C C . ASP A 1 109 ? 13.233 -2.463 -33.539 1.00 94.19 109 ASP A C 1
ATOM 883 O O . ASP A 1 109 ? 13.149 -3.529 -32.916 1.00 94.19 109 ASP A O 1
ATOM 887 N N . ILE A 1 110 ? 12.999 -1.282 -32.961 1.00 91.56 110 ILE A N 1
ATOM 888 C CA . ILE A 1 110 ? 12.677 -1.131 -31.536 1.00 91.56 110 ILE A CA 1
ATOM 889 C C . ILE A 1 110 ? 11.404 -1.883 -31.129 1.00 91.56 110 ILE A C 1
ATOM 891 O O . ILE A 1 110 ? 11.339 -2.405 -30.018 1.00 91.56 110 ILE A O 1
ATOM 895 N N . GLY A 1 111 ? 10.420 -2.012 -32.022 1.00 90.44 111 GLY A N 1
ATOM 896 C CA . GLY A 1 111 ? 9.201 -2.785 -31.805 1.00 90.44 111 GLY A CA 1
ATOM 897 C C . GLY A 1 111 ? 9.505 -4.243 -31.473 1.00 90.44 111 GLY A C 1
ATOM 898 O O . GLY A 1 111 ? 8.979 -4.773 -30.496 1.00 90.44 111 GLY A O 1
ATOM 899 N N . LYS A 1 112 ? 10.458 -4.863 -32.183 1.00 90.75 112 LYS A N 1
ATOM 900 C CA . LYS A 1 112 ? 10.905 -6.240 -31.895 1.00 90.75 112 LYS A CA 1
ATOM 901 C C . LYS A 1 112 ? 11.583 -6.358 -30.527 1.00 90.75 112 LYS A C 1
ATOM 903 O O . LYS A 1 112 ? 11.443 -7.380 -29.853 1.00 90.75 112 LYS A O 1
ATOM 908 N N . ILE A 1 113 ? 12.317 -5.324 -30.108 1.00 91.00 113 ILE A N 1
ATOM 909 C CA . ILE A 1 113 ? 12.952 -5.263 -28.782 1.00 91.00 113 ILE A CA 1
ATOM 910 C C . ILE A 1 113 ? 11.870 -5.162 -27.696 1.00 91.00 113 ILE A C 1
ATOM 912 O O . ILE A 1 113 ? 11.905 -5.907 -26.717 1.00 91.00 113 ILE A O 1
ATOM 916 N N . ILE A 1 114 ? 10.869 -4.300 -27.888 1.00 90.44 114 ILE A N 1
ATOM 917 C CA . ILE A 1 114 ? 9.748 -4.122 -26.953 1.00 90.44 114 ILE A CA 1
ATOM 918 C C . ILE A 1 114 ? 8.966 -5.431 -26.780 1.00 90.44 114 ILE A C 1
ATOM 920 O O . ILE A 1 114 ? 8.723 -5.858 -25.649 1.00 90.44 114 ILE A O 1
ATOM 924 N N . GLU A 1 115 ? 8.625 -6.096 -27.886 1.00 90.25 115 GLU A N 1
ATOM 925 C CA . GLU A 1 115 ? 7.900 -7.373 -27.878 1.00 90.25 115 GLU A CA 1
ATOM 926 C C . GLU A 1 115 ? 8.670 -8.481 -27.148 1.00 90.25 115 GLU A C 1
ATOM 928 O O . GLU A 1 115 ? 8.076 -9.267 -26.406 1.00 90.25 115 GLU A O 1
ATOM 933 N N . SER A 1 116 ? 9.993 -8.528 -27.325 1.00 89.56 116 SER A N 1
ATOM 934 C CA . SER A 1 116 ? 10.829 -9.608 -26.789 1.00 89.56 116 SER A CA 1
ATOM 935 C C . SER A 1 116 ? 11.088 -9.485 -25.289 1.00 89.56 116 SER A C 1
ATOM 937 O O . SER A 1 116 ? 11.141 -10.496 -24.592 1.00 89.56 116 SER A O 1
ATOM 939 N N . PHE A 1 117 ? 11.266 -8.265 -24.775 1.00 86.06 117 PHE A N 1
ATOM 940 C CA . PHE A 1 117 ? 11.660 -8.062 -23.379 1.00 86.06 117 PHE A CA 1
ATOM 941 C C . PHE A 1 117 ? 10.478 -7.904 -22.420 1.00 86.06 117 PHE A C 1
ATOM 943 O O . PHE A 1 117 ? 10.658 -8.143 -21.229 1.00 86.06 117 PHE A O 1
ATOM 950 N N . GLN A 1 118 ? 9.285 -7.527 -22.900 1.00 85.00 118 GLN A N 1
ATOM 951 C CA . GLN A 1 118 ? 8.081 -7.344 -22.068 1.00 85.00 118 GLN A CA 1
ATOM 952 C C . GLN A 1 118 ? 8.326 -6.482 -20.806 1.00 85.00 118 GLN A C 1
ATOM 954 O O . GLN A 1 118 ? 7.717 -6.690 -19.755 1.00 85.00 118 GLN A O 1
ATOM 959 N N . ILE A 1 119 ? 9.231 -5.502 -20.906 1.00 83.88 119 ILE A N 1
ATOM 960 C CA . ILE A 1 119 ? 9.563 -4.538 -19.846 1.00 83.88 119 ILE A CA 1
ATOM 961 C C . ILE A 1 119 ? 9.044 -3.137 -20.205 1.00 83.88 119 ILE A C 1
ATOM 963 O O . ILE A 1 119 ? 8.804 -2.859 -21.381 1.00 83.88 119 ILE A O 1
ATOM 967 N N . PRO A 1 120 ? 8.889 -2.221 -19.226 1.00 84.81 120 PRO A N 1
ATOM 968 C CA . PRO A 1 120 ? 8.469 -0.853 -19.521 1.00 84.81 120 PRO A CA 1
ATOM 969 C C . PRO A 1 120 ? 9.438 -0.133 -20.473 1.00 84.81 120 PRO A C 1
ATOM 971 O O . PRO A 1 120 ? 10.654 -0.191 -20.278 1.00 84.81 120 PRO A O 1
ATOM 974 N N . LEU A 1 121 ? 8.882 0.606 -21.442 1.00 84.94 121 LEU A N 1
ATOM 975 C CA . LEU A 1 121 ? 9.609 1.377 -22.466 1.00 84.94 121 LEU A CA 1
ATOM 976 C C . LEU A 1 121 ? 10.727 2.249 -21.888 1.00 84.94 121 LEU A C 1
ATOM 978 O O . LEU A 1 121 ? 11.833 2.252 -22.411 1.00 84.94 121 LEU A O 1
ATOM 982 N N . SER A 1 122 ? 10.489 2.878 -20.736 1.00 85.25 122 SER A N 1
ATOM 983 C CA . SER A 1 122 ? 11.479 3.725 -20.065 1.00 85.25 122 SER A CA 1
ATOM 984 C C . SER A 1 122 ? 12.807 3.017 -19.765 1.00 85.25 122 SER A C 1
ATOM 986 O O . SER A 1 122 ? 13.851 3.662 -19.746 1.00 85.25 122 SER A O 1
ATOM 988 N N . PHE A 1 123 ? 12.792 1.702 -19.510 1.00 88.12 123 PHE A N 1
ATOM 989 C CA . PHE A 1 123 ? 14.019 0.927 -19.290 1.00 88.12 123 PHE A CA 1
ATOM 990 C C . PHE A 1 123 ? 14.742 0.607 -20.601 1.00 88.12 123 PHE A C 1
ATOM 992 O O . PHE A 1 123 ? 15.971 0.579 -20.624 1.00 88.12 123 PHE A O 1
ATOM 999 N N . ILE A 1 124 ? 13.987 0.388 -21.681 1.00 90.56 124 ILE A N 1
ATOM 1000 C CA . ILE A 1 124 ? 14.523 0.145 -23.025 1.00 90.56 124 ILE A CA 1
ATOM 1001 C C . ILE A 1 124 ? 15.162 1.431 -23.554 1.00 90.56 124 ILE A C 1
ATOM 1003 O O . ILE A 1 124 ? 16.329 1.408 -23.934 1.00 90.56 124 ILE A O 1
ATOM 1007 N N . ASP A 1 125 ? 14.446 2.555 -23.482 1.00 91.31 125 ASP A N 1
ATOM 1008 C CA . ASP A 1 125 ? 14.916 3.870 -23.930 1.00 91.31 125 ASP A CA 1
ATOM 1009 C C . ASP A 1 125 ? 16.204 4.273 -23.215 1.00 91.31 125 ASP A C 1
ATOM 1011 O O . ASP A 1 125 ? 17.163 4.728 -23.845 1.00 91.31 125 ASP A O 1
ATOM 1015 N N . LYS A 1 126 ? 16.256 4.045 -21.896 1.00 91.06 126 LYS A N 1
ATOM 1016 C CA . LYS A 1 126 ? 17.455 4.290 -21.098 1.00 91.06 126 LYS A CA 1
ATOM 1017 C C . LYS A 1 126 ? 18.633 3.437 -21.580 1.00 91.06 126 LYS A C 1
ATOM 1019 O O . LYS A 1 126 ? 19.710 3.971 -21.825 1.00 91.06 126 LYS A O 1
ATOM 1024 N N . ALA A 1 127 ? 18.435 2.129 -21.744 1.00 91.44 127 ALA A N 1
ATOM 1025 C CA . ALA A 1 127 ? 19.501 1.220 -22.161 1.00 91.44 127 ALA A CA 1
ATOM 1026 C C . ALA A 1 127 ? 20.000 1.508 -23.588 1.00 91.44 127 ALA A C 1
ATOM 1028 O O . ALA A 1 127 ? 21.204 1.470 -23.830 1.00 91.44 127 ALA A O 1
ATOM 1029 N N . ILE A 1 128 ? 19.097 1.823 -24.521 1.00 93.38 128 ILE A N 1
ATOM 1030 C CA . ILE A 1 128 ? 19.445 2.209 -25.895 1.00 93.38 128 ILE A CA 1
ATOM 1031 C C . ILE A 1 128 ? 20.236 3.520 -25.899 1.00 93.38 128 ILE A C 1
ATOM 1033 O O . ILE A 1 128 ? 21.287 3.578 -26.535 1.00 93.38 128 ILE A O 1
ATOM 1037 N N . SER A 1 129 ? 19.781 4.534 -25.154 1.00 93.00 129 SER A N 1
ATOM 1038 C CA . SER A 1 129 ? 20.479 5.823 -25.043 1.00 93.00 129 SER A CA 1
ATOM 1039 C C . SER A 1 129 ? 21.911 5.637 -24.543 1.00 93.00 129 SER A C 1
ATOM 1041 O O . SER A 1 129 ? 22.851 6.112 -25.174 1.00 93.00 129 SER A O 1
ATOM 1043 N N . GLU A 1 130 ? 22.102 4.857 -23.477 1.00 92.88 130 GLU A N 1
ATOM 1044 C CA . GLU A 1 130 ? 23.438 4.566 -22.951 1.00 92.88 130 GLU A CA 1
ATOM 1045 C C . GLU A 1 130 ? 24.307 3.767 -23.943 1.00 92.88 130 GLU A C 1
ATOM 1047 O O . GLU A 1 130 ? 25.495 4.043 -24.088 1.00 92.88 130 GLU A O 1
ATOM 1052 N N . LEU A 1 131 ? 23.747 2.787 -24.664 1.00 94.06 131 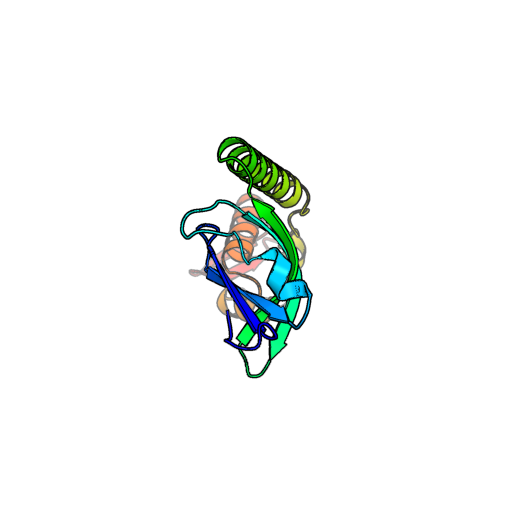LEU A N 1
ATOM 1053 C CA . LEU A 1 131 ? 24.492 2.018 -25.672 1.00 94.06 131 LEU A CA 1
ATOM 1054 C C . LEU A 1 131 ? 24.907 2.871 -26.885 1.00 94.06 131 LEU A C 1
ATOM 1056 O O . LEU A 1 131 ? 25.968 2.614 -27.465 1.00 94.06 131 LEU A O 1
ATOM 1060 N N . LEU A 1 132 ? 24.095 3.862 -27.266 1.00 93.69 132 LEU A N 1
ATOM 1061 C CA . LEU A 1 132 ? 24.417 4.849 -28.302 1.00 93.69 132 LEU A CA 1
ATOM 1062 C C . LEU A 1 132 ? 25.517 5.808 -27.828 1.00 93.69 132 LEU A C 1
ATOM 1064 O O . LEU A 1 132 ? 26.482 6.037 -28.559 1.00 93.69 132 LEU A O 1
ATOM 1068 N N . GLU A 1 133 ? 25.419 6.319 -26.596 1.00 94.12 133 GLU A N 1
ATOM 1069 C CA . GLU A 1 133 ? 26.451 7.161 -25.969 1.00 94.12 133 GLU A CA 1
ATOM 1070 C C . GLU A 1 133 ? 27.800 6.432 -25.877 1.00 94.12 133 GLU A C 1
ATOM 1072 O O . GLU A 1 133 ? 28.844 6.982 -26.235 1.00 94.12 133 GLU A O 1
ATOM 1077 N N . GLU A 1 134 ? 27.779 5.159 -25.469 1.00 93.44 134 GLU A N 1
ATOM 1078 C CA . GLU A 1 134 ? 28.951 4.277 -25.411 1.00 93.44 134 GLU A CA 1
ATOM 1079 C C . GLU A 1 134 ? 29.437 3.820 -26.804 1.00 93.44 134 GLU A C 1
ATOM 1081 O O . GLU A 1 134 ? 30.447 3.119 -26.900 1.00 93.44 134 GLU A O 1
ATOM 1086 N N . LYS A 1 135 ? 28.738 4.194 -27.888 1.00 91.44 135 LYS A N 1
ATOM 1087 C CA . LYS A 1 135 ? 29.004 3.784 -29.281 1.00 91.44 135 LYS A CA 1
ATOM 1088 C C . LYS A 1 135 ? 29.072 2.266 -29.483 1.00 91.44 135 LYS A C 1
ATOM 1090 O O . LYS A 1 135 ? 29.795 1.790 -30.357 1.00 91.44 135 LYS A O 1
ATOM 1095 N N . LYS A 1 136 ? 28.331 1.496 -28.684 1.00 94.00 136 LYS A N 1
ATOM 1096 C CA . LYS A 1 136 ? 28.207 0.034 -28.825 1.00 94.00 136 LYS A CA 1
ATOM 1097 C C . LYS A 1 136 ? 27.169 -0.361 -29.867 1.00 94.00 136 LYS A C 1
ATOM 1099 O O . LYS A 1 136 ? 27.271 -1.432 -30.461 1.00 94.00 136 LYS A O 1
ATOM 1104 N N . ILE A 1 137 ? 26.182 0.501 -30.084 1.00 94.81 137 ILE A N 1
ATOM 1105 C CA . ILE A 1 137 ? 25.209 0.390 -31.167 1.00 94.81 137 ILE A CA 1
ATOM 1106 C C . ILE A 1 137 ? 25.172 1.699 -31.956 1.00 94.81 137 ILE A C 1
ATOM 1108 O O . ILE A 1 137 ? 25.629 2.737 -31.478 1.00 94.81 137 ILE A O 1
ATOM 1112 N N . ILE A 1 138 ? 24.621 1.634 -33.160 1.00 94.12 138 ILE A N 1
ATOM 1113 C CA . ILE A 1 138 ? 24.328 2.769 -34.031 1.00 94.12 138 ILE A CA 1
ATOM 1114 C C . ILE A 1 138 ? 22.870 2.700 -34.475 1.00 94.12 138 ILE A C 1
ATOM 1116 O O . ILE A 1 138 ? 22.317 1.613 -34.641 1.00 94.12 138 ILE A O 1
ATOM 1120 N N . GLU A 1 139 ? 22.261 3.858 -34.687 1.00 94.00 139 GLU A N 1
ATOM 1121 C CA . GLU A 1 139 ? 20.950 3.974 -35.318 1.00 94.00 139 GLU A CA 1
ATOM 1122 C C . GLU A 1 139 ? 21.151 4.172 -36.823 1.00 94.00 139 GLU A C 1
ATOM 1124 O O . GLU A 1 139 ? 21.776 5.144 -37.249 1.00 94.00 139 GLU A O 1
ATOM 1129 N N . ILE A 1 140 ? 20.684 3.219 -37.630 1.00 92.50 140 ILE A N 1
ATOM 1130 C CA . ILE A 1 140 ? 20.871 3.248 -39.092 1.00 92.50 140 ILE A CA 1
ATOM 1131 C C . ILE A 1 140 ? 19.651 3.813 -39.824 1.00 92.50 140 ILE A C 1
ATOM 1133 O O . ILE A 1 140 ? 19.780 4.350 -40.922 1.00 92.50 140 ILE A O 1
ATOM 1137 N N . LEU A 1 141 ? 18.478 3.707 -39.200 1.00 90.12 141 LEU A N 1
ATOM 1138 C CA . LEU A 1 141 ? 17.202 4.298 -39.594 1.00 90.12 141 LEU A CA 1
ATOM 1139 C C . LEU A 1 141 ? 16.446 4.668 -38.311 1.00 90.12 141 LEU A C 1
ATOM 1141 O O . LEU A 1 141 ? 16.761 4.089 -37.270 1.00 90.12 141 LEU A O 1
ATOM 1145 N N . PRO A 1 142 ? 15.451 5.575 -38.364 1.00 90.69 142 PRO A N 1
ATOM 1146 C CA . PRO A 1 142 ? 14.658 5.926 -37.190 1.00 90.69 142 PRO A CA 1
ATOM 1147 C C . PRO A 1 142 ? 14.150 4.679 -36.458 1.00 90.69 142 PRO A C 1
ATOM 1149 O O . PRO A 1 142 ? 13.436 3.868 -37.045 1.00 90.69 142 PRO A O 1
ATOM 1152 N N . SER A 1 143 ? 14.545 4.532 -35.194 1.00 90.69 143 SER A N 1
ATOM 1153 C CA . SER A 1 143 ? 14.199 3.404 -34.321 1.00 90.69 143 SER A CA 1
ATOM 1154 C C . SER A 1 143 ? 14.718 2.022 -34.761 1.00 90.69 143 SER A C 1
ATOM 1156 O O . SER A 1 143 ? 14.221 1.001 -34.281 1.00 90.69 143 SER A O 1
ATOM 1158 N N . VAL A 1 144 ? 15.739 1.968 -35.626 1.00 94.12 144 VAL A N 1
ATOM 1159 C CA . VAL A 1 144 ? 16.404 0.731 -36.068 1.00 94.12 144 VAL A CA 1
ATOM 1160 C C . VAL A 1 144 ? 17.877 0.753 -35.671 1.00 94.12 144 VAL A C 1
ATOM 1162 O O . VAL A 1 144 ? 18.660 1.578 -36.155 1.00 94.12 144 VAL A O 1
ATOM 1165 N N . TYR A 1 145 ? 18.269 -0.197 -34.821 1.00 94.56 145 TYR A N 1
ATOM 1166 C CA . TYR A 1 145 ? 19.582 -0.228 -34.181 1.00 94.56 145 TYR A CA 1
ATOM 1167 C C . TYR A 1 145 ? 20.435 -1.408 -34.634 1.00 94.56 145 TYR A C 1
ATOM 1169 O O . TYR A 1 145 ? 19.947 -2.520 -34.814 1.00 94.56 145 TYR A O 1
ATOM 1177 N N . LYS A 1 146 ? 21.739 -1.182 -34.767 1.00 94.25 146 LYS A N 1
ATOM 1178 C CA . LYS A 1 146 ? 22.722 -2.188 -35.176 1.00 94.25 146 LYS A CA 1
ATOM 1179 C C . LYS A 1 146 ? 23.948 -2.138 -34.274 1.00 94.25 146 LYS A C 1
ATOM 1181 O O . LYS A 1 146 ? 24.318 -1.062 -33.814 1.00 94.25 146 LYS A O 1
ATOM 1186 N N . VAL A 1 147 ? 24.591 -3.278 -34.009 1.00 92.06 147 VAL A N 1
ATOM 1187 C CA . VAL A 1 147 ? 25.840 -3.299 -33.226 1.00 92.06 147 VAL A CA 1
ATOM 1188 C C . VAL A 1 147 ? 26.949 -2.604 -34.010 1.00 92.06 147 VAL A C 1
ATOM 1190 O O . VAL A 1 147 ? 27.152 -2.879 -35.192 1.00 92.06 147 VAL A O 1
ATOM 1193 N N . ASN A 1 148 ? 27.664 -1.703 -33.343 1.00 85.25 148 ASN A N 1
ATOM 1194 C CA . ASN A 1 148 ? 28.827 -1.037 -33.907 1.00 85.25 148 ASN A CA 1
ATOM 1195 C C . ASN A 1 148 ? 30.015 -2.013 -33.857 1.00 85.25 148 ASN A C 1
ATOM 1197 O O . ASN A 1 148 ? 30.428 -2.414 -32.766 1.00 85.25 148 ASN A O 1
ATOM 1201 N N . ALA A 1 149 ? 30.484 -2.453 -35.026 1.00 68.06 149 ALA A N 1
ATOM 1202 C CA . ALA A 1 149 ? 31.598 -3.393 -35.171 1.00 68.06 149 ALA A CA 1
ATOM 1203 C C . ALA A 1 149 ? 32.956 -2.683 -35.130 1.00 68.06 149 ALA A C 1
ATOM 1205 O O . ALA A 1 149 ? 33.061 -1.579 -35.711 1.00 68.06 149 ALA A O 1
#